Protein AF-A0A4U9HV64-F1 (afdb_monomer_lite)

Structure (mmCIF, N/CA/C/O backbone):
data_AF-A0A4U9HV64-F1
#
_entry.id   AF-A0A4U9HV64-F1
#
loop_
_atom_site.group_PDB
_atom_site.id
_atom_site.type_symbol
_atom_site.label_atom_id
_atom_site.label_alt_id
_atom_site.label_comp_id
_atom_site.label_asym_id
_atom_site.label_entity_id
_atom_site.label_seq_id
_atom_site.pdbx_PDB_ins_code
_atom_site.Cartn_x
_atom_site.Cartn_y
_atom_site.Cartn_z
_atom_site.occupancy
_atom_site.B_iso_or_equiv
_atom_site.auth_seq_id
_atom_site.auth_comp_id
_atom_site.auth_asym_id
_atom_site.auth_atom_id
_atom_site.pdbx_PDB_model_num
ATOM 1 N N . MET A 1 1 ? 3.073 -15.178 13.788 1.00 56.53 1 MET A N 1
ATOM 2 C CA . MET A 1 1 ? 3.273 -13.817 13.251 1.00 56.53 1 MET A CA 1
ATOM 3 C C . MET A 1 1 ? 2.893 -13.860 11.783 1.00 56.53 1 MET A C 1
ATOM 5 O O . MET A 1 1 ? 3.309 -14.800 11.120 1.00 56.53 1 MET A O 1
ATOM 9 N N . ALA A 1 2 ? 2.016 -12.972 11.315 1.00 78.50 2 ALA A N 1
ATOM 10 C CA . ALA A 1 2 ? 1.613 -12.945 9.910 1.00 78.50 2 ALA A CA 1
ATOM 11 C C . ALA A 1 2 ? 2.484 -11.920 9.179 1.00 78.50 2 ALA A C 1
ATOM 13 O O . ALA A 1 2 ? 2.463 -10.744 9.527 1.00 78.50 2 ALA A O 1
ATOM 14 N N . GLU A 1 3 ? 3.264 -12.380 8.208 1.00 89.81 3 GLU A N 1
ATOM 15 C CA . GLU A 1 3 ? 4.047 -11.528 7.316 1.00 89.81 3 GLU A CA 1
ATOM 16 C C . GLU A 1 3 ? 3.324 -11.427 5.971 1.00 89.81 3 GLU A C 1
ATOM 18 O O . GLU A 1 3 ? 2.712 -12.388 5.500 1.00 89.81 3 GLU A O 1
ATOM 23 N N . THR A 1 4 ? 3.335 -10.250 5.350 1.00 94.56 4 THR A N 1
ATOM 24 C CA . THR A 1 4 ? 2.728 -10.043 4.033 1.00 94.56 4 THR A CA 1
ATOM 25 C C . THR A 1 4 ? 3.606 -9.113 3.215 1.00 94.56 4 THR A C 1
ATOM 27 O O . THR A 1 4 ? 3.856 -7.976 3.604 1.00 94.56 4 THR A O 1
ATOM 30 N N . TRP A 1 5 ? 4.063 -9.595 2.061 1.00 96.62 5 TRP A N 1
ATOM 31 C CA . TRP A 1 5 ? 4.846 -8.796 1.126 1.00 96.62 5 TRP A CA 1
ATOM 32 C C . TRP A 1 5 ? 3.998 -7.669 0.523 1.00 96.62 5 TRP A C 1
ATOM 34 O O . TRP A 1 5 ? 2.897 -7.909 0.020 1.00 96.62 5 TRP A O 1
ATOM 44 N N . THR A 1 6 ? 4.546 -6.452 0.500 1.00 97.19 6 THR A N 1
ATOM 45 C CA . THR A 1 6 ? 3.897 -5.245 -0.039 1.00 97.19 6 THR A CA 1
ATOM 46 C C . THR A 1 6 ? 3.709 -5.258 -1.556 1.00 97.19 6 THR A C 1
ATOM 48 O O . THR A 1 6 ? 3.041 -4.372 -2.086 1.00 97.19 6 THR A O 1
ATOM 51 N N . ARG A 1 7 ? 4.252 -6.260 -2.262 1.00 97.94 7 ARG A N 1
ATOM 52 C CA . ARG A 1 7 ? 4.227 -6.371 -3.733 1.00 97.94 7 ARG A CA 1
ATOM 53 C C . ARG A 1 7 ? 4.973 -5.230 -4.441 1.00 97.94 7 ARG A C 1
ATOM 55 O O . ARG A 1 7 ? 4.625 -4.842 -5.553 1.00 97.94 7 ARG A O 1
ATOM 62 N N . GLY A 1 8 ? 6.014 -4.718 -3.793 1.00 97.62 8 GLY A N 1
ATOM 63 C CA . GLY A 1 8 ? 6.965 -3.772 -4.361 1.00 97.62 8 GLY A CA 1
ATOM 64 C C . GLY A 1 8 ? 8.236 -3.701 -3.519 1.00 97.62 8 GLY A C 1
ATOM 65 O O . GLY A 1 8 ? 8.466 -4.560 -2.664 1.00 97.62 8 GLY A O 1
ATOM 66 N N . ASP A 1 9 ? 9.046 -2.684 -3.786 1.00 98.31 9 ASP A N 1
ATOM 67 C CA . ASP A 1 9 ? 10.315 -2.401 -3.127 1.00 98.31 9 ASP A CA 1
ATOM 68 C C . ASP A 1 9 ? 10.282 -1.032 -2.434 1.00 98.31 9 ASP A C 1
ATOM 70 O O . ASP A 1 9 ? 9.711 -0.055 -2.936 1.00 98.31 9 ASP A O 1
ATOM 74 N N . TYR A 1 10 ? 10.939 -0.976 -1.277 1.00 97.50 10 TYR A N 1
ATOM 75 C CA . TYR A 1 10 ? 11.129 0.220 -0.464 1.00 97.50 10 TYR A CA 1
ATOM 76 C C . TYR A 1 10 ? 9.808 0.957 -0.145 1.00 97.50 10 TYR A C 1
ATOM 78 O O . TYR A 1 10 ? 9.603 2.092 -0.596 1.00 97.50 10 TYR A O 1
ATOM 86 N N . PRO A 1 11 ? 8.876 0.327 0.604 1.00 97.50 11 PRO A N 1
ATOM 87 C CA . PRO A 1 11 ? 7.639 0.980 1.017 1.00 97.50 11 PRO A CA 1
ATOM 88 C C . PRO A 1 11 ? 7.955 2.173 1.922 1.00 97.50 11 PRO A C 1
ATOM 90 O O . PRO A 1 11 ? 8.457 2.009 3.033 1.00 97.50 11 PRO A O 1
ATOM 93 N N . ARG A 1 12 ? 7.667 3.388 1.447 1.00 98.0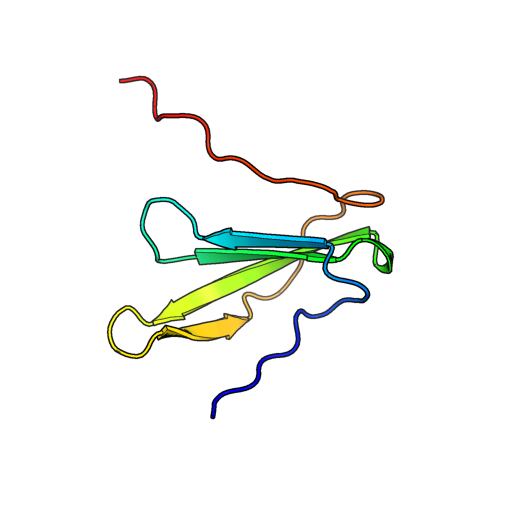6 12 ARG A N 1
ATOM 94 C CA . ARG A 1 12 ? 7.933 4.623 2.200 1.00 98.06 12 ARG A CA 1
ATOM 95 C C . ARG A 1 12 ? 6.797 4.971 3.150 1.00 98.06 12 ARG A C 1
ATOM 97 O O . ARG A 1 12 ? 7.021 5.571 4.196 1.00 98.06 12 ARG A O 1
ATOM 104 N N . THR A 1 13 ? 5.569 4.641 2.772 1.00 98.31 13 THR A N 1
ATOM 105 C CA . THR A 1 13 ? 4.376 4.929 3.567 1.00 98.31 13 THR A CA 1
ATOM 106 C C . THR A 1 13 ? 3.394 3.778 3.465 1.00 98.31 13 THR A C 1
ATOM 108 O O . THR A 1 13 ? 3.217 3.180 2.402 1.00 98.31 13 THR A O 1
ATOM 111 N N . ILE A 1 14 ? 2.750 3.495 4.592 1.00 97.56 14 ILE A N 1
ATOM 112 C CA . ILE A 1 14 ? 1.610 2.596 4.695 1.00 97.56 14 ILE A CA 1
ATOM 113 C C . ILE A 1 14 ? 0.458 3.400 5.291 1.00 97.56 14 ILE A C 1
ATOM 115 O O .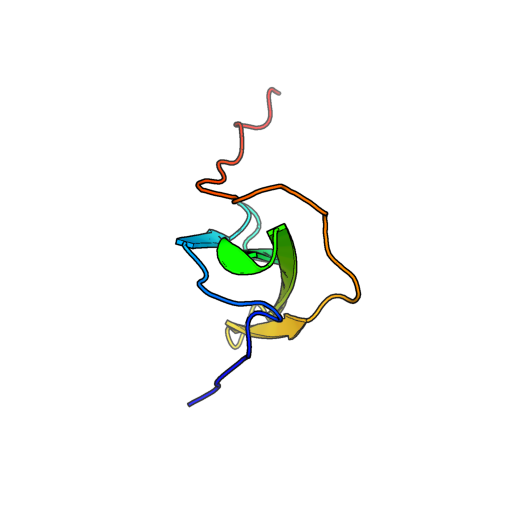 ILE A 1 14 ? 0.646 4.108 6.281 1.00 97.56 14 ILE A O 1
ATOM 119 N N . THR A 1 15 ? -0.726 3.302 4.694 1.00 98.00 15 THR A N 1
ATOM 120 C CA . THR A 1 15 ? -1.900 4.065 5.135 1.00 98.00 15 THR A CA 1
ATOM 121 C C . THR A 1 15 ? -3.123 3.163 5.178 1.00 98.00 15 THR A C 1
ATOM 123 O O . THR A 1 15 ? -3.434 2.483 4.203 1.00 98.00 15 TH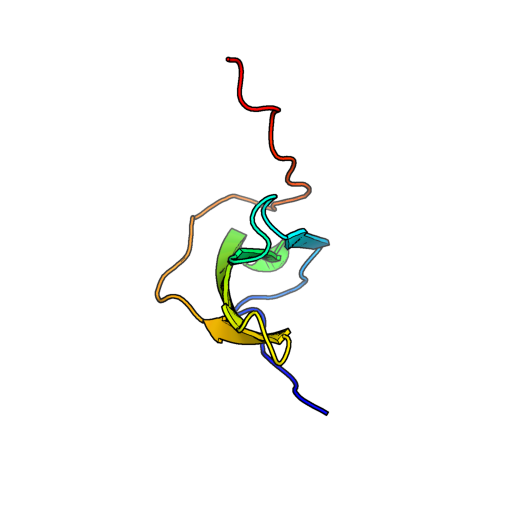R A O 1
ATOM 126 N N . LEU A 1 16 ? -3.817 3.159 6.314 1.00 97.81 16 LEU A N 1
ATOM 127 C CA . LEU A 1 16 ? -5.122 2.526 6.470 1.00 97.81 16 LEU A CA 1
ATOM 128 C C . LEU A 1 16 ? -6.212 3.524 6.065 1.00 97.81 16 LEU A C 1
ATOM 130 O O . LEU A 1 16 ? -6.125 4.705 6.408 1.00 97.81 16 LEU A O 1
ATOM 134 N N . ASP A 1 17 ? -7.223 3.068 5.334 1.00 96.75 17 ASP A N 1
ATOM 135 C CA . ASP A 1 17 ? -8.376 3.904 5.018 1.00 96.75 17 ASP A CA 1
ATOM 136 C C . ASP A 1 17 ? -9.233 4.191 6.267 1.00 96.75 17 ASP A C 1
ATOM 138 O O . ASP A 1 17 ? -9.207 3.408 7.218 1.00 96.75 17 ASP A O 1
ATOM 142 N N . PRO A 1 18 ? -10.042 5.267 6.279 1.00 96.25 18 PRO A N 1
ATOM 143 C CA . PRO A 1 18 ? -10.848 5.630 7.445 1.00 96.25 18 PRO A CA 1
ATOM 144 C C . PRO A 1 18 ? -11.856 4.560 7.885 1.00 96.25 18 PRO A C 1
ATOM 146 O O . PRO A 1 18 ? -12.227 4.525 9.055 1.00 96.25 18 PRO A O 1
ATOM 149 N N . SER A 1 19 ? -12.303 3.681 6.978 1.00 96.25 19 SER A N 1
ATOM 150 C CA . SER A 1 19 ? -13.180 2.557 7.332 1.00 96.25 19 SER A CA 1
ATOM 151 C C . SER A 1 19 ? -12.433 1.363 7.931 1.00 96.25 19 SER A C 1
ATOM 153 O O . SER A 1 19 ? -13.074 0.433 8.417 1.00 96.25 19 SER A O 1
ATOM 155 N N . GLY A 1 20 ? -11.098 1.364 7.889 1.00 96.94 20 GLY A N 1
ATOM 156 C CA . GLY A 1 20 ? -10.256 0.280 8.384 1.00 96.94 20 GLY A CA 1
ATOM 157 C C . GLY A 1 20 ? -10.288 -0.992 7.535 1.00 96.94 20 GLY A C 1
ATOM 158 O O . GLY A 1 20 ? -9.771 -2.017 7.969 1.00 96.94 20 GLY A O 1
ATOM 159 N N . ARG A 1 21 ? -10.895 -0.957 6.345 1.00 98.06 21 ARG A N 1
ATOM 160 C CA . ARG A 1 21 ? -11.103 -2.136 5.485 1.00 98.06 21 ARG A CA 1
ATOM 161 C C . ARG A 1 21 ? -10.007 -2.315 4.443 1.00 98.06 21 ARG A C 1
ATOM 163 O O . ARG A 1 21 ? -9.872 -3.409 3.895 1.00 98.06 21 ARG A O 1
ATOM 170 N N . TYR A 1 22 ? -9.236 -1.269 4.170 1.00 98.44 22 TYR A N 1
ATOM 171 C CA . TYR A 1 22 ? -8.209 -1.245 3.144 1.00 98.44 22 TYR A CA 1
ATOM 172 C C . TYR A 1 22 ? -6.917 -0.623 3.651 1.00 98.44 22 TYR A C 1
ATOM 174 O O . TYR A 1 22 ? -6.911 0.452 4.246 1.00 98.44 22 TYR A O 1
ATOM 182 N N . LEU A 1 23 ? -5.805 -1.274 3.333 1.00 98.44 23 LEU A N 1
ATOM 183 C CA . LEU A 1 23 ? -4.457 -0.788 3.590 1.00 98.44 23 LEU A CA 1
ATOM 184 C C . LEU A 1 23 ? -3.735 -0.562 2.262 1.00 98.44 23 LEU A C 1
ATOM 186 O O . LEU A 1 23 ? -3.778 -1.407 1.367 1.00 98.44 23 LEU A O 1
ATOM 190 N N . TYR A 1 24 ? -3.065 0.577 2.151 1.00 98.69 24 TYR A N 1
ATOM 191 C CA . TYR A 1 24 ? -2.317 1.008 0.977 1.00 98.69 24 TYR A CA 1
ATOM 192 C C . TYR A 1 24 ? -0.829 1.007 1.310 1.00 98.69 24 TYR A C 1
ATOM 194 O O . TYR A 1 24 ? -0.437 1.568 2.333 1.00 98.69 24 TYR A O 1
ATOM 202 N N . ALA A 1 25 ? -0.003 0.407 0.455 1.00 98.62 25 ALA A N 1
ATOM 203 C CA . ALA A 1 25 ? 1.452 0.463 0.570 1.00 98.62 25 ALA A CA 1
ATOM 204 C C . ALA A 1 25 ? 2.034 1.232 -0.622 1.00 98.62 25 ALA A C 1
ATOM 206 O O . ALA A 1 25 ? 1.814 0.867 -1.777 1.00 98.62 25 ALA A O 1
ATOM 207 N N . LEU A 1 26 ? 2.760 2.311 -0.331 1.00 98.75 26 LEU A N 1
ATOM 208 C CA . LEU A 1 26 ? 3.407 3.177 -1.314 1.00 98.75 26 LEU A CA 1
ATOM 209 C C . LEU A 1 26 ? 4.844 2.685 -1.519 1.00 98.75 26 LEU A C 1
ATOM 211 O O . LEU A 1 26 ? 5.739 3.044 -0.747 1.00 98.75 26 LEU A O 1
ATOM 215 N N . ASN A 1 27 ? 5.059 1.838 -2.528 1.00 98.69 27 ASN A N 1
ATOM 216 C CA . ASN A 1 27 ? 6.360 1.237 -2.819 1.00 98.69 27 ASN A CA 1
ATOM 217 C C . ASN A 1 27 ? 7.186 2.191 -3.682 1.00 98.69 27 ASN A C 1
ATOM 219 O O . ASN A 1 27 ? 6.997 2.281 -4.897 1.00 98.69 27 ASN A O 1
ATOM 223 N N . GLN A 1 28 ? 8.100 2.919 -3.042 1.00 98.69 28 GLN A N 1
ATOM 224 C CA . GLN A 1 28 ? 8.780 4.042 -3.670 1.00 98.69 28 GLN A CA 1
ATOM 225 C C . GLN A 1 28 ? 9.631 3.617 -4.871 1.00 98.69 28 GLN A C 1
ATOM 227 O O . GLN A 1 28 ? 9.595 4.269 -5.906 1.00 98.69 28 GLN A O 1
ATOM 232 N N . ARG A 1 29 ? 10.411 2.539 -4.740 1.00 98.62 29 ARG A N 1
ATOM 233 C CA . ARG A 1 29 ? 11.342 2.106 -5.799 1.00 98.62 29 ARG A CA 1
ATOM 234 C C . ARG A 1 29 ? 10.671 1.304 -6.908 1.00 98.62 29 ARG A C 1
ATOM 236 O O . ARG A 1 29 ? 11.295 1.048 -7.929 1.00 98.62 29 ARG A O 1
ATOM 243 N N . SER A 1 30 ? 9.421 0.897 -6.705 1.00 98.62 30 SER A N 1
ATOM 244 C CA . SER A 1 30 ? 8.636 0.170 -7.706 1.00 98.62 30 SER A CA 1
ATOM 245 C C . SER A 1 30 ? 7.648 1.049 -8.462 1.00 98.62 30 SER A C 1
ATOM 247 O O . SER A 1 30 ? 6.881 0.510 -9.257 1.00 98.62 30 SER A O 1
ATOM 249 N N . ASP A 1 31 ? 7.620 2.357 -8.190 1.00 98.62 31 ASP A N 1
ATOM 250 C CA . ASP A 1 31 ? 6.683 3.303 -8.798 1.00 98.62 31 ASP A CA 1
ATOM 251 C C . ASP A 1 31 ? 5.218 2.819 -8.745 1.00 98.62 31 ASP A C 1
ATOM 253 O O . ASP A 1 31 ? 4.451 2.925 -9.712 1.00 98.62 31 ASP A O 1
ATOM 257 N N . ASN A 1 32 ? 4.816 2.244 -7.602 1.00 98.62 32 ASN A N 1
ATOM 258 C CA . ASN A 1 32 ? 3.476 1.695 -7.446 1.00 98.62 32 ASN A CA 1
ATOM 259 C C . ASN A 1 32 ? 2.869 1.884 -6.050 1.00 98.62 32 ASN A C 1
ATOM 261 O O . ASN A 1 32 ? 3.555 1.986 -5.030 1.00 98.62 32 ASN A O 1
ATOM 265 N N . VAL A 1 33 ? 1.537 1.890 -6.026 1.00 98.81 33 VAL A N 1
ATOM 266 C CA . VAL A 1 33 ? 0.731 1.783 -4.811 1.00 98.81 33 VAL A CA 1
ATOM 267 C C . VAL A 1 33 ? -0.091 0.505 -4.875 1.00 98.81 33 VAL A C 1
ATOM 269 O O . VAL A 1 33 ? -0.920 0.331 -5.774 1.00 98.81 33 VAL A O 1
ATOM 272 N N . THR A 1 34 ? 0.124 -0.388 -3.917 1.00 98.75 34 THR A N 1
ATOM 273 C CA . THR A 1 34 ? -0.603 -1.658 -3.793 1.00 98.75 34 THR A CA 1
ATOM 274 C C . THR A 1 34 ? -1.651 -1.561 -2.691 1.00 98.75 34 THR A C 1
ATOM 276 O O . THR A 1 34 ? -1.583 -0.688 -1.823 1.00 98.75 34 THR A O 1
ATOM 279 N N . ARG A 1 35 ? -2.668 -2.428 -2.752 1.00 98.50 35 ARG A N 1
ATOM 280 C CA . ARG A 1 35 ? -3.819 -2.399 -1.843 1.00 98.50 35 ARG A CA 1
ATOM 281 C C . ARG A 1 35 ? -4.082 -3.771 -1.251 1.00 98.50 35 ARG A C 1
ATOM 283 O O . ARG A 1 35 ? -3.950 -4.788 -1.932 1.00 98.50 35 ARG A O 1
ATOM 290 N N . PHE A 1 36 ? -4.510 -3.778 -0.001 1.00 98.62 36 PHE A N 1
ATOM 291 C CA . PHE A 1 36 ? -4.839 -4.978 0.749 1.00 98.62 36 PHE A CA 1
ATOM 292 C C . PHE A 1 36 ? -6.202 -4.798 1.405 1.00 98.62 36 PHE A C 1
ATOM 294 O O . PHE A 1 36 ? -6.473 -3.735 1.957 1.00 98.62 36 PHE A O 1
ATOM 301 N N . ALA A 1 37 ? -7.043 -5.826 1.360 1.00 98.50 37 ALA A N 1
ATOM 302 C CA . ALA A 1 37 ? -8.211 -5.925 2.221 1.00 98.50 37 ALA A CA 1
ATOM 303 C C . ALA A 1 37 ? -7.761 -6.321 3.633 1.00 98.50 37 ALA A C 1
ATOM 305 O O . ALA A 1 37 ? -6.870 -7.162 3.784 1.00 98.50 37 ALA A O 1
ATOM 306 N N . VAL A 1 38 ? -8.381 -5.722 4.644 1.00 98.50 38 VAL A N 1
ATOM 307 C CA . VAL A 1 38 ? -8.114 -5.978 6.060 1.00 98.50 38 VAL A CA 1
ATOM 308 C C . VAL A 1 38 ? -9.280 -6.770 6.637 1.00 98.50 38 VAL A C 1
ATOM 310 O O . VAL A 1 38 ? -10.429 -6.332 6.571 1.00 98.50 38 VAL A O 1
ATOM 313 N N . ASP A 1 39 ? -8.995 -7.937 7.210 1.00 97.31 39 ASP A N 1
ATOM 314 C CA . ASP A 1 39 ? -9.985 -8.674 7.989 1.00 97.31 39 ASP A CA 1
ATOM 315 C C . ASP A 1 39 ? -10.269 -7.932 9.313 1.00 97.31 39 ASP A C 1
ATOM 317 O O . ASP A 1 39 ? -9.342 -7.750 10.108 1.00 97.31 39 ASP A O 1
ATOM 321 N N . PRO A 1 40 ? -11.519 -7.519 9.597 1.00 96.50 40 PRO A N 1
ATOM 322 C CA . PRO A 1 40 ? -11.807 -6.640 10.731 1.00 96.50 40 PRO A CA 1
ATOM 323 C C . PRO A 1 40 ? -11.693 -7.322 12.102 1.00 96.50 40 PRO A C 1
ATOM 325 O O . PRO A 1 40 ? -11.699 -6.634 13.116 1.00 96.50 40 PRO A O 1
ATOM 328 N N . HIS A 1 41 ? -11.603 -8.655 12.156 1.00 96.56 41 HIS A N 1
ATOM 329 C CA . HIS A 1 41 ? -11.543 -9.399 13.420 1.00 96.56 41 HIS A CA 1
ATOM 330 C C . HIS A 1 41 ? -10.102 -9.769 13.782 1.00 96.56 41 HIS A C 1
ATOM 332 O O . HIS A 1 41 ? -9.719 -9.752 14.948 1.00 96.56 41 HIS A O 1
ATOM 338 N N . SER A 1 42 ? -9.299 -10.114 12.777 1.00 95.50 42 SER A N 1
ATOM 339 C CA . SER A 1 42 ? -7.945 -10.647 12.938 1.00 95.50 42 SER A CA 1
ATOM 340 C C . SER A 1 42 ? -6.840 -9.711 12.450 1.00 95.50 42 SER A C 1
ATOM 342 O O . SER A 1 42 ? -5.671 -9.975 12.727 1.00 95.50 42 SER A O 1
ATOM 344 N N . GLY A 1 43 ? -7.173 -8.661 11.692 1.00 95.25 43 GLY A N 1
ATOM 345 C CA . GLY A 1 43 ? -6.207 -7.753 11.069 1.00 95.25 43 GLY A CA 1
ATOM 346 C C . GLY A 1 43 ? -5.411 -8.375 9.917 1.00 95.25 43 GLY A C 1
ATOM 347 O O . GLY A 1 43 ? -4.467 -7.761 9.419 1.00 95.25 43 GLY A O 1
ATOM 348 N N . LYS A 1 44 ? -5.752 -9.598 9.485 1.00 96.81 44 LYS A N 1
ATOM 349 C CA . LYS A 1 44 ? -5.062 -10.268 8.377 1.00 96.81 44 LYS A CA 1
ATOM 350 C C . LYS A 1 44 ? -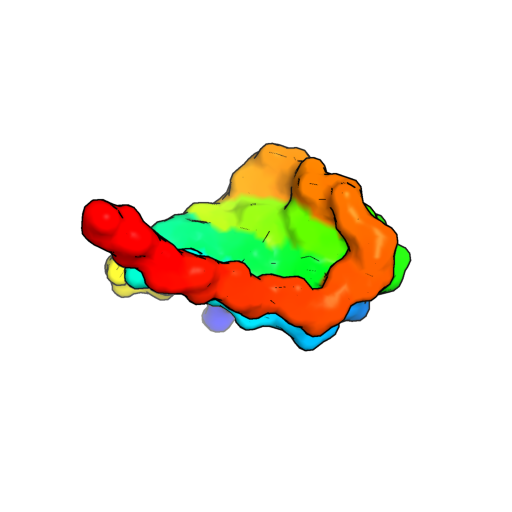5.236 -9.485 7.079 1.00 96.81 44 LYS A C 1
ATOM 352 O O . LYS A 1 44 ? -6.334 -9.038 6.754 1.00 96.81 44 LYS A O 1
ATOM 357 N N . LEU A 1 45 ? -4.148 -9.379 6.321 1.00 97.88 45 LEU A N 1
ATOM 358 C CA . LEU A 1 45 ? -4.107 -8.669 5.050 1.00 97.88 45 LEU A CA 1
ATOM 359 C C . LEU A 1 45 ? -4.265 -9.641 3.881 1.00 97.88 45 LEU A C 1
ATOM 361 O O . LEU A 1 45 ? -3.570 -10.653 3.803 1.00 97.88 45 LEU A O 1
ATOM 365 N N . SER A 1 46 ? -5.145 -9.304 2.943 1.00 97.56 46 SER A N 1
ATOM 366 C CA . SER A 1 46 ? -5.308 -10.023 1.676 1.00 97.56 46 SER A CA 1
ATOM 367 C C . SER A 1 46 ? -5.019 -9.084 0.515 1.00 97.56 46 SER A C 1
ATOM 369 O O . SER A 1 46 ? -5.678 -8.059 0.368 1.00 97.56 46 SER A O 1
ATOM 371 N N . PHE A 1 47 ? -4.025 -9.411 -0.311 1.00 98.12 47 PHE A N 1
ATOM 372 C CA . PHE A 1 47 ? -3.668 -8.584 -1.465 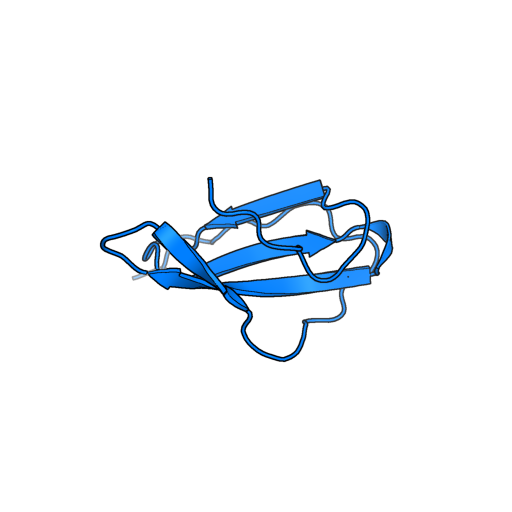1.00 98.12 47 PHE A CA 1
ATOM 373 C C . PHE A 1 47 ? -4.830 -8.480 -2.462 1.00 98.12 47 PHE A C 1
ATOM 375 O O . PHE A 1 47 ? -5.391 -9.497 -2.872 1.00 98.12 47 PHE A O 1
ATOM 382 N N . ILE A 1 48 ? -5.145 -7.255 -2.883 1.00 98.44 48 ILE A N 1
ATOM 383 C CA . ILE A 1 48 ? -6.099 -6.974 -3.956 1.00 98.44 48 ILE A CA 1
ATOM 384 C C . ILE A 1 48 ? -5.305 -6.866 -5.255 1.00 98.44 48 ILE A C 1
ATOM 386 O O . ILE A 1 48 ? -4.417 -6.025 -5.364 1.00 98.44 48 ILE A O 1
ATOM 390 N N . ALA A 1 49 ? -5.625 -7.718 -6.232 1.00 97.75 49 ALA A N 1
ATOM 391 C CA . ALA A 1 49 ? -4.881 -7.812 -7.482 1.00 97.75 49 ALA A CA 1
ATOM 392 C C . ALA A 1 49 ? -4.748 -6.459 -8.209 1.00 97.75 49 ALA A C 1
ATOM 394 O O . ALA A 1 49 ? -5.700 -5.683 -8.307 1.00 97.75 49 ALA A O 1
ATOM 395 N N . GLY A 1 50 ? -3.553 -6.216 -8.753 1.00 97.69 50 GLY A N 1
ATOM 396 C CA . GLY A 1 50 ? -3.192 -4.974 -9.435 1.00 97.69 50 GLY A CA 1
ATOM 397 C C . GLY A 1 50 ? -2.555 -3.924 -8.519 1.00 97.69 50 GLY A C 1
ATOM 398 O O . GLY A 1 50 ? -2.367 -4.124 -7.320 1.00 97.69 50 GLY A O 1
ATOM 399 N N . TYR A 1 51 ? -2.190 -2.795 -9.118 1.00 98.25 51 TYR A N 1
ATOM 400 C CA . TYR A 1 51 ? -1.610 -1.641 -8.437 1.00 98.25 51 TYR A CA 1
ATOM 401 C C . TYR A 1 51 ? -1.976 -0.356 -9.184 1.00 98.25 51 TYR A C 1
ATOM 403 O O . TYR A 1 51 ? -2.358 -0.397 -10.355 1.00 98.25 51 TYR A O 1
ATOM 411 N N . THR A 1 52 ? -1.839 0.784 -8.512 1.00 98.44 52 THR A N 1
ATOM 412 C CA . THR A 1 52 ? -1.909 2.099 -9.157 1.00 98.44 52 THR A CA 1
ATOM 413 C C . THR A 1 52 ? -0.486 2.566 -9.473 1.00 98.44 52 THR A C 1
ATOM 415 O O . THR A 1 52 ? 0.320 2.639 -8.541 1.00 98.44 52 THR A O 1
ATOM 418 N N . PRO A 1 53 ? -0.139 2.862 -10.739 1.00 98.50 53 PRO A N 1
ATOM 419 C CA . PRO A 1 53 ? 1.175 3.395 -11.080 1.00 98.50 53 PRO A CA 1
ATOM 420 C C . PRO A 1 53 ? 1.297 4.827 -10.558 1.00 98.50 53 PRO A C 1
ATOM 422 O O . PRO A 1 53 ? 0.475 5.687 -10.875 1.00 98.50 53 PRO A O 1
ATOM 425 N N . VAL A 1 54 ? 2.314 5.075 -9.742 1.00 98.38 54 VAL A N 1
ATOM 426 C CA . VAL A 1 54 ? 2.636 6.398 -9.197 1.00 98.38 54 VAL A CA 1
ATOM 427 C C . VAL A 1 54 ? 4.150 6.459 -9.111 1.00 98.38 54 VAL A C 1
ATOM 429 O O . VAL A 1 54 ? 4.729 5.610 -8.455 1.00 98.38 54 VAL A O 1
ATOM 432 N N . GLY A 1 55 ? 4.800 7.429 -9.751 1.00 98.56 55 GLY A N 1
ATOM 433 C CA . GLY A 1 55 ? 6.256 7.562 -9.665 1.00 98.56 55 GLY A CA 1
ATOM 434 C C . GLY A 1 55 ? 6.702 7.954 -8.254 1.00 98.56 55 GLY A C 1
ATOM 435 O O . GLY A 1 55 ? 6.210 8.944 -7.715 1.00 98.56 55 GLY A O 1
ATOM 436 N N . SER A 1 56 ? 7.629 7.196 -7.668 1.00 98.25 56 SER A N 1
ATOM 437 C CA . SER A 1 56 ? 8.287 7.452 -6.380 1.00 98.25 56 SER A CA 1
ATOM 438 C C . SER A 1 56 ? 7.329 7.937 -5.273 1.00 98.25 56 SER A C 1
ATOM 440 O O . SER A 1 56 ? 7.530 9.018 -4.708 1.00 98.25 56 SER A O 1
ATOM 442 N N . PRO A 1 57 ? 6.255 7.182 -4.956 1.00 98.38 57 PRO A N 1
ATOM 443 C CA . PRO A 1 57 ? 5.206 7.640 -4.057 1.00 98.38 57 PRO A CA 1
ATOM 444 C C . PRO A 1 57 ? 5.755 7.865 -2.648 1.00 98.38 57 PRO A C 1
ATOM 446 O O . PRO A 1 57 ? 6.527 7.056 -2.125 1.00 98.38 57 PRO A O 1
ATOM 449 N N . SER A 1 58 ? 5.343 8.974 -2.028 1.00 98.06 58 SER A N 1
ATOM 450 C CA . SER A 1 58 ? 5.927 9.430 -0.767 1.00 98.06 58 SER A CA 1
ATOM 451 C C . SER A 1 58 ? 4.980 9.510 0.413 1.00 98.06 58 SER A C 1
ATOM 453 O O . SER A 1 58 ? 5.405 9.189 1.518 1.00 98.06 58 SER A O 1
ATOM 455 N N . GLN A 1 59 ? 3.733 9.917 0.192 1.00 97.81 59 GLN A N 1
ATOM 456 C CA . GLN A 1 59 ? 2.735 10.088 1.240 1.00 97.81 59 GLN A CA 1
ATOM 457 C C . GLN A 1 59 ? 1.325 9.924 0.664 1.00 97.81 59 GLN A C 1
ATOM 459 O O . GLN A 1 59 ? 1.078 10.218 -0.506 1.00 97.81 59 GLN A O 1
ATOM 464 N N . MET A 1 60 ? 0.396 9.475 1.504 1.00 96.75 60 MET A N 1
ATOM 465 C CA . MET A 1 60 ? -1.032 9.417 1.211 1.00 96.75 60 MET A CA 1
ATOM 466 C C . MET A 1 60 ? -1.809 9.943 2.416 1.00 96.75 60 MET A C 1
ATOM 468 O O . MET A 1 60 ? -1.490 9.617 3.558 1.00 96.75 60 MET A O 1
ATOM 472 N N . VAL A 1 61 ? -2.825 10.762 2.156 1.00 96.12 61 VAL A N 1
ATOM 473 C CA . VAL A 1 61 ? -3.778 11.238 3.161 1.00 96.12 61 VAL A CA 1
ATOM 474 C C . VAL A 1 61 ? -5.187 11.100 2.604 1.00 96.12 61 VAL A C 1
ATOM 476 O O . VAL A 1 61 ? -5.407 11.289 1.407 1.00 96.12 61 VAL A O 1
ATOM 479 N N . PHE A 1 62 ? -6.140 10.774 3.469 1.00 94.69 62 PHE A N 1
ATOM 480 C CA . PHE A 1 62 ? -7.553 10.806 3.118 1.00 94.69 62 PHE A CA 1
ATOM 481 C C . PHE A 1 62 ? -8.104 12.185 3.454 1.00 94.69 62 PHE A C 1
ATOM 483 O O . PHE A 1 62 ? -7.976 12.648 4.588 1.00 94.69 62 PHE A O 1
ATOM 490 N N . ALA A 1 63 ? -8.702 12.845 2.464 1.00 91.31 63 ALA A N 1
ATOM 491 C CA . ALA A 1 63 ? -9.462 14.056 2.723 1.00 91.31 63 ALA A CA 1
ATOM 492 C C . ALA A 1 63 ? -10.705 13.703 3.561 1.00 91.31 63 ALA A C 1
ATOM 494 O O . ALA A 1 63 ? -11.275 12.621 3.372 1.00 91.31 63 ALA A O 1
ATOM 495 N N . PRO A 1 64 ? -11.148 14.592 4.466 1.00 85.75 64 PRO A N 1
ATOM 496 C CA . PRO A 1 64 ? -12.454 14.456 5.093 1.00 85.75 64 PRO A CA 1
ATOM 497 C C . PRO A 1 64 ? -13.524 14.317 4.010 1.00 85.75 64 PRO A C 1
ATOM 499 O O . PRO A 1 64 ? -13.466 15.013 2.995 1.00 85.75 64 PRO A O 1
ATOM 502 N N . ALA A 1 65 ? -14.503 13.438 4.218 1.00 80.31 65 ALA A N 1
ATOM 503 C CA . ALA A 1 65 ? -15.697 13.470 3.390 1.00 80.31 65 ALA A CA 1
ATOM 504 C C . ALA A 1 65 ? -16.390 14.811 3.652 1.00 80.31 65 ALA A C 1
ATOM 506 O O . ALA A 1 65 ? -16.867 15.052 4.762 1.00 80.31 65 ALA A O 1
ATOM 507 N N . THR A 1 66 ? -16.391 15.710 2.670 1.00 74.62 66 THR A N 1
ATOM 508 C CA . THR A 1 66 ? -17.276 16.873 2.703 1.00 74.62 66 THR A CA 1
ATOM 509 C C . THR A 1 66 ? -18.701 16.327 2.751 1.00 74.62 66 THR A C 1
ATOM 511 O O . THR A 1 66 ? -19.053 15.504 1.904 1.00 74.62 66 THR A O 1
ATOM 514 N N . GLN A 1 67 ? -19.476 16.703 3.774 1.00 58.72 67 GLN A N 1
ATOM 515 C CA . GLN A 1 67 ? -20.918 16.439 3.778 1.00 58.72 67 GLN A CA 1
ATOM 516 C C . GLN A 1 67 ? -21.597 17.163 2.619 1.00 58.72 67 GLN A C 1
ATOM 518 O O . GLN A 1 67 ? -21.149 18.286 2.290 1.00 58.72 67 GLN A O 1
#

Foldseek 3Di:
DDDDDQPAADFQDWDADPVNQKIWTQHQVRQWIWMWGADPPPRDTHTDPDTDRHHRDHDDDDDPPDD

Sequence (67 aa):
MAETWTRGDYPRTITLDPSGRYLYALNQRSDNVTRFAVDPHSGKLSFIAGYTPVGSPSQMVFAPATQ

pLDDT: mean 95.24, std 8.03, range [56.53, 98.81]

Organism: Serratia rubidaea (NCBI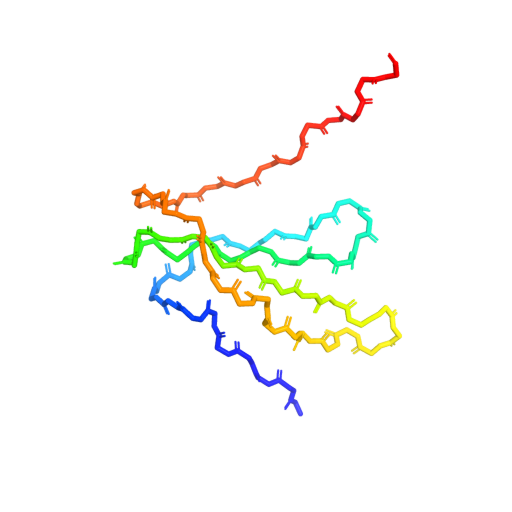:txid61652)

Secondary structure (DSSP, 8-state):
------SSS-EEEEEE-TTSSEEEEEEGGGTEEEEEEE-TTT--EEEEEEEEE-SS-----PPP---

Radius of gyration: 12.26 Å; chains: 1; bounding box: 32×31×24 Å

InterPro domains:
  IPR011045 Nitrous oxide reductase, N-terminal [SSF50974] (8-64)
  IPR015943 WD40/YVTN repeat-like-containing domain superfamily [G3DSA:2.130.10.10] (1-65)
  IPR019405 Lactonase, 7-bladed beta-propeller [PF10282] (3-62)
  IPR050282 Cycloisomerase 2 [PTHR30344] (3-63)